Protein AF-A0A285EBM7-F1 (afdb_monomer_lite)

InterPro domains:
  IPR036410 Heat shock protein DnaJ, cysteine-rich domain superfamily [SSF57938] (7-56)

Structure (mmCIF, N/CA/C/O backbone):
data_AF-A0A285EBM7-F1
#
_entry.id   AF-A0A285EBM7-F1
#
loop_
_atom_site.group_PDB
_atom_site.id
_atom_site.type_symbol
_atom_site.label_atom_id
_atom_site.label_alt_id
_atom_site.label_comp_id
_atom_site.label_asym_id
_atom_site.label_entity_id
_atom_site.label_seq_id
_atom_site.pdbx_PDB_ins_code
_atom_site.Cartn_x
_atom_site.Cartn_y
_atom_site.Cartn_z
_atom_site.occupancy
_atom_site.B_iso_or_equiv
_atom_site.auth_seq_id
_atom_site.auth_comp_id
_atom_site.auth_asym_id
_atom_site.auth_atom_id
_atom_site.pdbx_PDB_model_num
ATOM 1 N N . MET A 1 1 ? -4.680 -3.958 -14.416 1.00 58.66 1 MET A N 1
ATOM 2 C CA . MET A 1 1 ? -3.632 -3.292 -13.618 1.00 58.66 1 MET A CA 1
ATOM 3 C C . MET A 1 1 ? -3.259 -1.998 -14.315 1.00 58.66 1 MET A C 1
ATOM 5 O O . MET A 1 1 ? -3.047 -2.018 -15.523 1.00 58.66 1 MET A O 1
ATOM 9 N N . LYS A 1 2 ? -3.299 -0.870 -13.602 1.00 59.06 2 LYS A N 1
ATOM 10 C CA . LYS A 1 2 ? -3.010 0.459 -14.152 1.00 59.06 2 LYS A CA 1
ATOM 11 C C . LYS A 1 2 ? -1.544 0.779 -13.881 1.00 59.06 2 LYS A C 1
ATOM 13 O O . LYS A 1 2 ? -1.112 0.680 -12.741 1.00 59.06 2 LYS A O 1
ATOM 18 N N . ARG A 1 3 ? -0.773 1.144 -14.906 1.00 63.94 3 ARG A N 1
ATOM 19 C CA . ARG A 1 3 ? 0.615 1.576 -14.705 1.00 63.94 3 ARG A CA 1
ATOM 20 C C . ARG A 1 3 ? 0.623 2.911 -13.958 1.00 63.94 3 ARG A C 1
ATOM 22 O O . ARG A 1 3 ? -0.067 3.845 -14.372 1.00 63.94 3 ARG A O 1
ATOM 29 N N . VAL A 1 4 ? 1.394 2.991 -12.880 1.00 60.38 4 VAL A N 1
ATOM 30 C CA . VAL A 1 4 ? 1.641 4.232 -12.145 1.00 60.38 4 VAL A CA 1
ATOM 31 C C . VAL A 1 4 ? 3.032 4.711 -12.539 1.00 60.38 4 VAL A C 1
ATOM 33 O O . VAL A 1 4 ? 4.031 4.040 -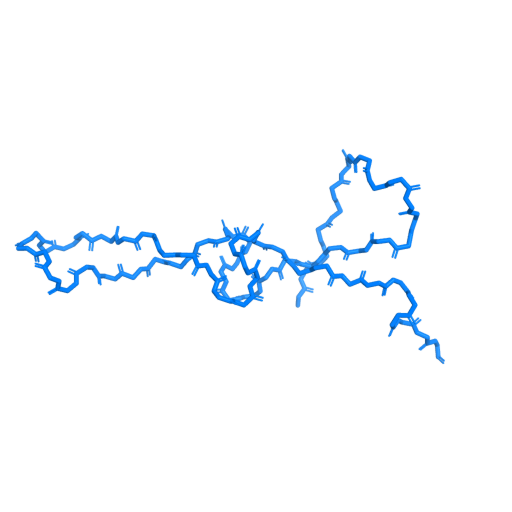12.313 1.00 60.38 4 VAL A O 1
ATOM 36 N N . ASN A 1 5 ? 3.091 5.837 -13.248 1.00 57.09 5 ASN A N 1
ATOM 37 C CA . ASN A 1 5 ? 4.359 6.460 -13.602 1.00 57.09 5 ASN A CA 1
ATOM 38 C C . ASN A 1 5 ? 4.620 7.512 -12.526 1.00 57.09 5 ASN A C 1
ATOM 40 O O . ASN A 1 5 ? 4.002 8.577 -12.545 1.00 57.09 5 ASN A O 1
ATOM 44 N N . PHE A 1 6 ? 5.458 7.189 -11.544 1.00 57.44 6 PHE A N 1
ATOM 45 C CA . PHE A 1 6 ? 5.937 8.201 -10.615 1.00 57.44 6 PHE A CA 1
ATOM 46 C C . PHE A 1 6 ? 6.884 9.098 -11.416 1.00 57.44 6 PHE A C 1
ATOM 48 O O . PHE A 1 6 ? 7.947 8.661 -11.841 1.00 57.44 6 PHE A O 1
ATOM 55 N N . GLU A 1 7 ? 6.491 10.339 -11.700 1.00 53.19 7 GLU A N 1
ATOM 56 C CA . GLU A 1 7 ? 7.426 11.361 -12.184 1.00 53.19 7 GLU A CA 1
ATOM 57 C C . GLU A 1 7 ? 8.401 11.695 -11.033 1.00 53.19 7 GLU A C 1
ATOM 59 O O . GLU A 1 7 ? 8.254 12.688 -10.327 1.00 53.19 7 GLU A O 1
ATOM 64 N N . GLY A 1 8 ? 9.345 10.795 -10.768 1.00 46.66 8 GLY A N 1
ATOM 65 C CA . GLY A 1 8 ? 10.305 10.826 -9.666 1.00 46.66 8 GLY A CA 1
ATOM 66 C C . GLY A 1 8 ? 11.263 9.638 -9.804 1.00 46.66 8 GLY A C 1
ATOM 67 O O . GLY A 1 8 ? 10.845 8.603 -10.311 1.00 46.66 8 GLY A O 1
ATOM 68 N N . PRO A 1 9 ? 12.550 9.789 -9.454 1.00 42.97 9 PRO A N 1
ATOM 69 C CA . PRO A 1 9 ? 13.653 9.059 -10.072 1.00 42.97 9 PRO A CA 1
ATOM 70 C C . PRO A 1 9 ? 13.632 7.565 -9.726 1.00 42.97 9 PRO A C 1
ATOM 72 O O . PRO A 1 9 ? 14.138 7.157 -8.686 1.00 42.97 9 PRO A O 1
ATOM 75 N N . GLY A 1 10 ? 13.089 6.752 -10.628 1.00 46.50 10 GLY A N 1
ATOM 76 C CA . GLY A 1 10 ? 13.691 5.458 -10.918 1.00 46.50 10 GLY A CA 1
ATOM 77 C C . GLY A 1 10 ? 14.916 5.742 -11.782 1.00 46.50 10 GLY A C 1
ATOM 78 O O . GLY A 1 10 ? 14.779 6.242 -12.896 1.00 46.50 10 GLY A O 1
ATOM 79 N N . ASP A 1 11 ? 16.116 5.515 -11.251 1.00 49.94 11 ASP A N 1
ATOM 80 C CA . ASP A 1 11 ? 17.398 5.743 -11.944 1.00 49.94 11 ASP A CA 1
ATOM 81 C C . ASP A 1 11 ? 17.577 4.836 -13.188 1.00 49.94 11 ASP A C 1
ATOM 83 O O . ASP A 1 11 ? 18.523 5.013 -13.956 1.00 49.94 11 ASP A O 1
ATOM 87 N N . SER A 1 12 ? 16.639 3.912 -13.426 1.00 53.22 12 SER A N 1
ATOM 88 C CA . SER A 1 12 ? 16.618 2.983 -14.553 1.00 53.22 12 SER A CA 1
ATOM 89 C C . SER A 1 12 ? 15.312 3.135 -15.350 1.00 53.22 12 SER A C 1
ATOM 91 O O . SER A 1 12 ? 14.231 3.052 -14.765 1.00 53.22 12 SER A O 1
ATOM 93 N N . PRO A 1 13 ? 15.362 3.315 -16.684 1.00 58.75 13 PRO A N 1
ATOM 94 C CA . PRO A 1 13 ? 14.173 3.314 -17.550 1.00 58.75 13 PRO A CA 1
ATOM 95 C C . PRO A 1 13 ? 13.432 1.961 -17.579 1.00 58.75 13 PRO A C 1
ATOM 97 O O . PRO A 1 13 ? 12.377 1.858 -18.206 1.00 58.75 13 PRO A O 1
ATOM 100 N N . ASP A 1 14 ? 13.989 0.958 -16.900 1.00 58.59 14 ASP A N 1
ATOM 101 C CA . ASP A 1 14 ? 13.599 -0.448 -16.914 1.00 58.59 14 ASP A CA 1
ATOM 102 C C . ASP A 1 14 ? 12.756 -0.868 -15.689 1.00 58.59 14 ASP A C 1
ATOM 104 O O . ASP A 1 14 ? 12.349 -2.021 -15.594 1.00 58.59 14 ASP A O 1
ATOM 108 N N . GLU A 1 15 ? 12.451 0.045 -14.759 1.00 62.66 15 GLU A N 1
ATOM 109 C CA . GLU A 1 15 ? 11.554 -0.230 -13.624 1.00 62.66 15 GLU A CA 1
ATOM 110 C C . GLU A 1 15 ? 10.147 0.325 -13.886 1.00 62.66 15 GLU A C 1
ATOM 112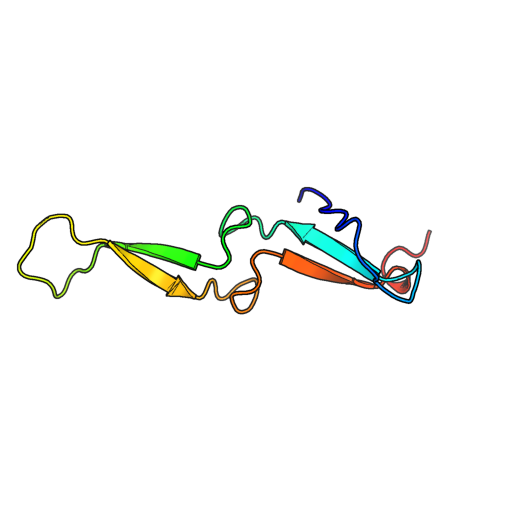 O O . GLU A 1 15 ? 9.948 1.530 -14.092 1.00 62.66 15 GLU A O 1
ATOM 117 N N . TYR A 1 16 ? 9.138 -0.550 -13.849 1.00 71.12 16 TYR A N 1
ATOM 118 C CA . TYR A 1 16 ? 7.737 -0.164 -13.975 1.00 71.12 16 TYR A CA 1
ATOM 119 C C . TYR A 1 16 ? 6.939 -0.558 -12.739 1.00 71.12 16 TYR A C 1
ATOM 121 O O . TYR A 1 16 ? 7.052 -1.660 -12.217 1.00 71.12 16 TYR A O 1
ATOM 129 N N . TYR A 1 17 ? 6.055 0.335 -12.307 1.00 76.31 17 TYR A N 1
ATOM 130 C CA . TYR A 1 17 ? 5.167 0.082 -11.181 1.00 76.31 17 TYR A CA 1
ATOM 131 C C . TYR A 1 17 ? 3.721 -0.029 -11.666 1.00 76.31 17 TYR A C 1
ATOM 133 O O . TYR A 1 17 ? 3.227 0.785 -12.459 1.00 76.31 17 TYR A O 1
ATOM 141 N N . PHE A 1 18 ? 3.016 -1.036 -11.165 1.00 81.25 18 PHE A N 1
ATOM 142 C CA . PHE A 1 18 ? 1.598 -1.254 -11.416 1.00 81.25 18 PHE A CA 1
ATOM 143 C C . PHE A 1 18 ? 0.807 -1.025 -10.139 1.00 81.25 18 PHE A C 1
ATOM 145 O O . PHE A 1 18 ? 1.163 -1.534 -9.086 1.00 81.25 18 PHE A O 1
ATOM 152 N N . GLU A 1 19 ? -0.299 -0.294 -10.230 1.00 85.25 19 GLU A N 1
ATOM 153 C CA . GLU A 1 19 ? -1.255 -0.163 -9.133 1.00 85.25 19 GLU A CA 1
ATOM 154 C C . GLU A 1 19 ? -1.719 -1.553 -8.682 1.00 85.25 19 GLU A C 1
ATOM 156 O O . GLU A 1 19 ? -2.162 -2.371 -9.504 1.00 85.25 19 GLU A O 1
ATOM 161 N N . CYS A 1 20 ? -1.615 -1.816 -7.378 1.00 86.62 20 CYS A N 1
ATOM 162 C CA . CYS A 1 20 ? -2.087 -3.060 -6.798 1.00 86.62 20 CYS A CA 1
ATOM 163 C C . CYS A 1 20 ? -3.616 -3.098 -6.876 1.00 86.62 20 CYS A C 1
ATOM 165 O O . CYS A 1 20 ? -4.303 -2.262 -6.290 1.00 86.62 20 CYS A O 1
ATOM 167 N N . GLY A 1 21 ? -4.147 -4.075 -7.614 1.00 84.69 21 GLY A N 1
ATOM 168 C CA . GLY A 1 21 ? -5.585 -4.194 -7.859 1.00 84.69 21 GLY A CA 1
ATOM 169 C C . GLY A 1 21 ? -6.402 -4.543 -6.613 1.00 84.69 21 GLY A C 1
ATOM 170 O O . GLY A 1 21 ? -7.574 -4.185 -6.555 1.00 84.69 21 GLY A O 1
ATOM 171 N N . ASP A 1 22 ? -5.794 -5.198 -5.621 1.00 85.75 22 ASP A N 1
ATOM 172 C CA . ASP A 1 22 ? -6.475 -5.635 -4.396 1.00 85.75 22 ASP A CA 1
ATOM 173 C C . ASP A 1 22 ? -6.742 -4.489 -3.417 1.00 85.75 22 ASP A C 1
ATOM 175 O O . ASP A 1 22 ? -7.806 -4.440 -2.806 1.00 85.75 22 ASP A O 1
ATOM 179 N N . CYS A 1 23 ? -5.804 -3.548 -3.284 1.00 89.44 23 CYS A N 1
ATOM 180 C CA . CYS A 1 23 ? -5.980 -2.346 -2.459 1.00 89.44 23 CYS A CA 1
ATOM 181 C C . CYS A 1 23 ? -6.295 -1.083 -3.268 1.00 89.44 23 CYS A C 1
ATOM 183 O O . CYS A 1 23 ? -6.422 -0.005 -2.696 1.00 89.44 23 CYS A O 1
ATOM 185 N N . GLY A 1 24 ? -6.389 -1.182 -4.597 1.00 86.38 24 GLY A N 1
ATOM 186 C CA . GLY A 1 24 ? -6.670 -0.043 -5.474 1.00 86.38 24 GLY A CA 1
ATOM 187 C C . GLY A 1 24 ? -5.629 1.078 -5.399 1.00 86.38 24 GLY A C 1
ATOM 188 O O . GLY A 1 24 ? -5.977 2.239 -5.600 1.00 86.38 24 GLY A O 1
ATOM 189 N N . GLY A 1 25 ? -4.375 0.755 -5.073 1.00 85.31 25 GLY A N 1
ATOM 190 C CA . GLY A 1 25 ? -3.310 1.751 -4.936 1.00 85.31 25 GLY A CA 1
ATOM 191 C C . GLY A 1 25 ? -3.070 2.281 -3.522 1.00 85.31 25 GLY A C 1
ATOM 192 O O . GLY A 1 25 ? -2.082 2.979 -3.319 1.00 85.31 25 GLY A O 1
ATOM 193 N N . ASP A 1 26 ? -3.927 1.955 -2.551 1.00 88.06 26 ASP A N 1
ATOM 194 C CA . ASP A 1 26 ? -3.851 2.529 -1.198 1.00 88.06 26 ASP A CA 1
ATOM 195 C C . ASP A 1 26 ? -2.699 1.949 -0.360 1.00 88.06 26 ASP A C 1
ATOM 197 O O . ASP A 1 26 ? -2.166 2.600 0.532 1.00 88.06 26 ASP A O 1
ATOM 201 N N . GLY A 1 27 ? -2.300 0.706 -0.648 1.00 87.00 27 GLY A N 1
ATOM 202 C CA . GLY A 1 27 ? -1.346 -0.042 0.175 1.00 87.00 27 GLY A CA 1
ATOM 203 C C . GLY A 1 27 ? -1.984 -0.670 1.413 1.00 87.00 27 GLY A C 1
ATOM 204 O O . GLY A 1 27 ? -1.449 -1.643 1.935 1.00 87.00 27 GLY A O 1
ATOM 205 N N . GLY A 1 28 ? -3.172 -0.219 1.819 1.00 90.75 28 GLY A N 1
ATOM 206 C CA . GLY A 1 28 ? -3.977 -0.832 2.867 1.00 90.75 28 GLY A CA 1
ATOM 207 C C . GLY A 1 28 ? -5.222 -1.552 2.348 1.00 90.75 28 GLY A C 1
ATOM 208 O O . GLY A 1 28 ? -5.740 -1.271 1.270 1.00 90.75 28 GLY A O 1
ATOM 209 N N . VAL A 1 29 ? -5.736 -2.488 3.143 1.00 88.38 29 VAL A N 1
ATOM 210 C CA . VAL A 1 29 ? -7.108 -2.986 3.029 1.00 88.38 29 VAL A CA 1
ATOM 211 C C . VAL A 1 29 ? -7.889 -2.586 4.272 1.00 88.38 29 VAL A C 1
ATOM 213 O O . VAL A 1 29 ? -7.423 -2.718 5.404 1.00 88.38 29 VAL A O 1
ATOM 216 N N . HIS A 1 30 ? -9.094 -2.082 4.047 1.00 87.25 30 HIS A N 1
ATOM 217 C CA . HIS A 1 30 ? -10.002 -1.661 5.098 1.00 87.25 30 HIS A CA 1
ATOM 218 C C . HIS A 1 30 ? -10.869 -2.841 5.521 1.00 87.25 30 HIS A C 1
ATOM 220 O O . HIS A 1 30 ? -11.725 -3.291 4.757 1.00 87.25 30 HIS A O 1
ATOM 226 N N . ILE A 1 31 ? -10.645 -3.345 6.731 1.00 84.81 31 ILE A N 1
ATOM 227 C CA . ILE A 1 31 ? -11.413 -4.456 7.293 1.00 84.81 31 ILE A CA 1
ATOM 228 C C . ILE A 1 31 ? -12.216 -3.979 8.506 1.00 84.81 31 ILE A C 1
ATOM 230 O O . ILE A 1 31 ? -11.720 -3.169 9.292 1.00 84.81 31 ILE A O 1
ATOM 234 N N . PRO A 1 32 ? -13.471 -4.439 8.652 1.00 83.38 32 PRO A N 1
ATOM 235 C CA . PRO A 1 32 ? -14.257 -4.129 9.833 1.00 83.38 32 PRO 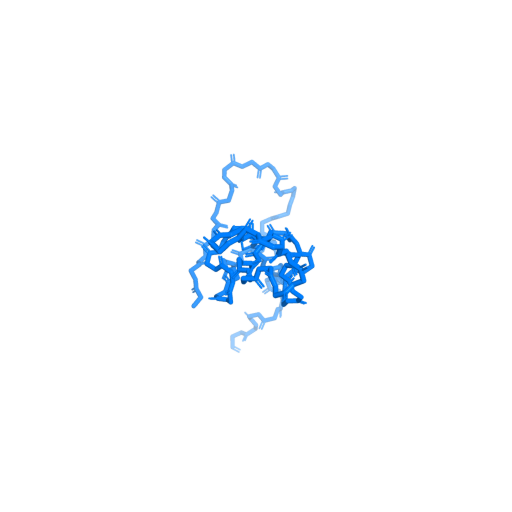A CA 1
ATOM 236 C C . PRO A 1 32 ? -13.565 -4.724 11.057 1.00 83.38 32 PRO A C 1
ATOM 238 O O . PRO A 1 32 ? -13.174 -5.894 11.046 1.00 83.38 32 PRO A O 1
ATOM 241 N N . ASP A 1 33 ? -13.417 -3.919 12.102 1.00 84.50 33 ASP A N 1
ATOM 242 C CA . ASP A 1 33 ? -12.855 -4.392 13.355 1.00 84.50 33 ASP A CA 1
ATOM 243 C C . ASP A 1 33 ? -13.926 -5.179 14.113 1.00 84.50 33 ASP A C 1
ATOM 245 O O . ASP A 1 33 ? -14.853 -4.615 14.689 1.00 84.50 33 ASP A O 1
ATOM 249 N N . LEU A 1 34 ? -13.839 -6.509 14.037 1.00 80.94 34 LEU A N 1
ATOM 250 C CA . LEU A 1 34 ? -14.825 -7.409 14.642 1.00 80.94 34 LEU A CA 1
ATOM 251 C C . LEU A 1 34 ? -14.627 -7.588 16.155 1.00 80.94 34 LEU A C 1
ATOM 253 O O . LEU A 1 34 ? -15.483 -8.190 16.801 1.00 80.94 34 LEU A O 1
ATOM 257 N N . GLU A 1 35 ? -13.507 -7.113 16.706 1.00 81.25 35 GLU A N 1
ATOM 258 C CA . GLU A 1 35 ? -13.209 -7.189 18.142 1.00 81.25 35 GLU A CA 1
ATOM 259 C C . GLU A 1 35 ? -13.578 -5.900 18.891 1.00 81.25 35 GLU A C 1
ATOM 261 O O . GLU A 1 35 ? -13.659 -5.901 20.120 1.00 81.25 35 GLU A O 1
ATOM 266 N N . SER A 1 36 ? -13.847 -4.813 18.168 1.00 77.00 36 SER A N 1
ATOM 267 C CA . SER A 1 36 ? -14.266 -3.539 18.738 1.00 77.00 36 SER A CA 1
ATOM 268 C C . SER A 1 36 ? -15.743 -3.534 19.113 1.00 77.00 36 SER A C 1
ATOM 270 O O . SER A 1 36 ? -16.613 -3.961 18.359 1.00 77.00 36 SER A O 1
ATOM 272 N N . GLU A 1 37 ? -16.035 -2.968 20.284 1.00 79.12 37 GLU A N 1
ATOM 273 C CA . GLU A 1 37 ? -17.402 -2.703 20.757 1.00 79.12 37 GLU A CA 1
ATOM 274 C C . GLU A 1 37 ? -18.084 -1.559 19.974 1.00 79.12 37 GLU A C 1
ATOM 276 O O . GLU A 1 37 ? -19.292 -1.358 20.096 1.00 79.12 37 GLU A O 1
ATOM 281 N N . ASP A 1 38 ? -17.318 -0.815 19.168 1.00 80.88 38 ASP A N 1
ATOM 282 C CA . ASP A 1 38 ? -17.789 0.305 18.354 1.00 80.88 38 ASP A CA 1
ATOM 283 C C . ASP A 1 38 ? -18.222 -0.192 16.961 1.00 80.88 38 ASP A C 1
ATOM 285 O O . ASP A 1 38 ? -17.399 -0.485 16.086 1.00 80.88 38 ASP A O 1
ATOM 289 N N . GLU A 1 39 ? -19.538 -0.317 16.756 1.00 70.44 39 GLU A N 1
ATOM 290 C CA . GLU A 1 39 ? -20.121 -0.724 15.474 1.00 70.44 39 GLU A CA 1
ATOM 291 C C . GLU A 1 39 ? -19.787 0.307 14.384 1.00 70.44 39 GLU A C 1
ATOM 293 O O . GLU A 1 39 ? -20.390 1.377 14.297 1.00 70.44 39 GLU A O 1
ATOM 298 N N . GLY A 1 40 ? -18.827 -0.035 13.523 1.00 72.25 40 GLY A N 1
ATOM 299 C CA . GLY A 1 40 ? -18.388 0.812 12.413 1.00 72.25 40 GLY A CA 1
ATOM 300 C C . GLY A 1 40 ? -16.913 1.196 12.451 1.00 72.25 40 GLY A C 1
ATOM 301 O O . GLY A 1 40 ? -16.463 1.896 11.542 1.00 72.25 40 GLY A O 1
ATOM 302 N N . LEU A 1 41 ? -16.146 0.730 13.444 1.00 81.50 41 LEU A N 1
ATOM 303 C CA . LEU A 1 41 ? -14.695 0.858 13.399 1.00 81.50 41 LEU A CA 1
ATOM 304 C C . LEU A 1 41 ? -14.130 0.017 12.244 1.00 81.50 41 LEU A C 1
ATOM 306 O O . LEU A 1 41 ? -14.412 -1.174 12.104 1.00 81.50 41 LEU A O 1
ATOM 310 N N . VAL A 1 42 ? -13.321 0.656 11.405 1.00 82.56 42 VAL A N 1
ATOM 311 C CA . VAL A 1 42 ? -12.618 0.020 10.292 1.00 82.56 42 VAL A CA 1
ATOM 312 C C . VAL A 1 42 ? -11.131 0.180 10.549 1.00 82.56 42 VAL A C 1
ATOM 314 O O . VAL A 1 42 ? -10.650 1.307 10.680 1.00 82.56 42 VAL A O 1
ATOM 317 N N . ILE A 1 43 ? -10.406 -0.933 10.621 1.00 83.69 43 ILE A N 1
ATOM 318 C CA . ILE A 1 43 ? -8.949 -0.908 10.718 1.00 83.69 43 ILE A CA 1
ATOM 319 C C . ILE A 1 43 ? -8.337 -1.018 9.327 1.00 83.69 43 ILE A C 1
ATOM 321 O O . ILE A 1 43 ? -8.837 -1.722 8.444 1.00 83.69 43 ILE A O 1
ATOM 325 N N . SER A 1 44 ? -7.236 -0.303 9.140 1.00 85.38 44 SER A N 1
ATOM 326 C CA . SER A 1 44 ? -6.389 -0.452 7.966 1.00 85.38 44 SER A CA 1
ATOM 327 C C . SER A 1 44 ? -5.355 -1.529 8.263 1.00 85.38 44 SER A C 1
ATOM 329 O O . SER A 1 44 ? -4.516 -1.355 9.146 1.00 85.38 44 SER A O 1
ATOM 331 N N . ALA A 1 45 ? -5.427 -2.638 7.538 1.00 88.12 45 ALA A N 1
ATOM 332 C CA . ALA A 1 45 ? -4.380 -3.649 7.522 1.00 88.12 45 ALA A CA 1
ATOM 333 C C . ALA A 1 45 ? -3.514 -3.467 6.276 1.00 88.12 45 ALA A C 1
ATOM 335 O O . ALA A 1 45 ? -3.974 -2.943 5.264 1.00 88.12 45 ALA A O 1
ATOM 336 N N . GLU A 1 46 ? -2.263 -3.905 6.340 1.00 92.62 46 GLU A N 1
ATOM 337 C CA . GLU A 1 46 ? -1.368 -3.876 5.188 1.00 92.62 46 GLU A CA 1
ATOM 338 C C . GLU A 1 46 ? -1.904 -4.779 4.067 1.00 92.62 46 GLU A C 1
ATOM 340 O O . GLU A 1 46 ? -2.383 -5.886 4.327 1.00 92.62 46 GLU A O 1
ATOM 345 N N . CYS A 1 47 ? -1.861 -4.312 2.816 1.00 89.56 47 CYS A N 1
ATOM 346 C CA . CYS A 1 47 ? -2.290 -5.120 1.685 1.00 89.56 47 CYS A CA 1
ATOM 347 C C . CYS A 1 47 ? -1.251 -6.223 1.420 1.00 89.56 47 CYS A C 1
ATOM 349 O O . CYS A 1 47 ? -0.138 -5.916 0.981 1.00 89.56 47 CYS A O 1
ATOM 351 N N . PRO A 1 48 ? -1.605 -7.509 1.606 1.00 87.44 48 PRO A N 1
ATOM 352 C CA . PRO A 1 48 ? -0.646 -8.608 1.507 1.00 87.44 48 PRO A CA 1
ATOM 353 C C . PRO A 1 48 ? -0.155 -8.841 0.075 1.00 87.44 48 PRO A C 1
ATOM 355 O O . PRO A 1 48 ? 0.871 -9.480 -0.125 1.00 87.44 48 PRO A O 1
ATOM 358 N N . ASN A 1 49 ? -0.887 -8.346 -0.927 1.00 85.62 49 ASN A N 1
ATOM 359 C CA . ASN A 1 49 ? -0.552 -8.550 -2.334 1.00 85.62 49 ASN A CA 1
ATOM 360 C C . ASN A 1 49 ? 0.510 -7.562 -2.849 1.00 85.62 49 ASN A C 1
ATOM 362 O O . ASN A 1 49 ? 1.107 -7.783 -3.897 1.00 85.62 49 ASN A O 1
ATOM 366 N N . CYS A 1 50 ? 0.740 -6.461 -2.131 1.00 86.75 50 CYS A N 1
ATOM 367 C CA . CYS A 1 50 ? 1.744 -5.462 -2.495 1.00 86.75 50 CYS A CA 1
ATOM 368 C C . CYS A 1 50 ? 2.634 -5.038 -1.325 1.00 86.75 50 CYS A C 1
ATOM 370 O O . CYS A 1 50 ? 3.267 -3.990 -1.416 1.00 86.75 50 CYS A O 1
ATOM 372 N N . ASP A 1 51 ? 2.674 -5.821 -0.241 1.00 88.62 51 ASP A N 1
ATOM 373 C CA . ASP A 1 51 ? 3.527 -5.563 0.931 1.00 88.62 51 ASP A CA 1
ATOM 374 C C . ASP A 1 51 ? 3.356 -4.129 1.471 1.00 88.62 51 ASP A C 1
ATOM 376 O O . ASP A 1 51 ? 4.310 -3.399 1.726 1.00 88.62 51 ASP A O 1
ATOM 380 N N . GLY A 1 52 ? 2.112 -3.641 1.48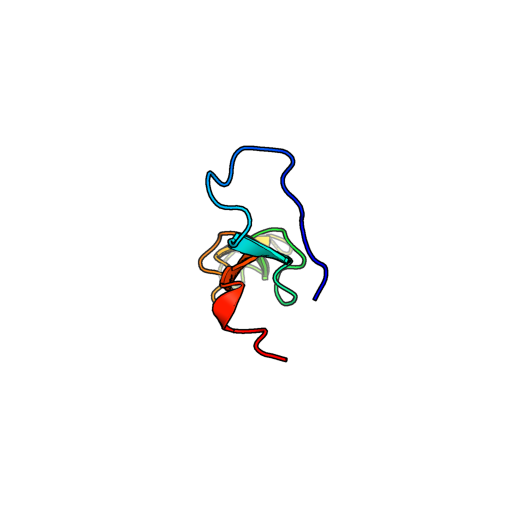7 1.00 88.31 52 GLY A N 1
ATOM 381 C CA . GLY A 1 52 ? 1.810 -2.288 1.962 1.00 88.31 52 GLY A CA 1
ATOM 382 C C . GLY A 1 52 ? 2.164 -1.144 1.013 1.00 88.31 52 GLY A C 1
ATOM 383 O O . GLY A 1 52 ? 1.828 0.004 1.291 1.00 88.31 52 GLY A O 1
ATOM 384 N N . LYS A 1 53 ? 2.811 -1.421 -0.124 1.00 86.62 53 LYS A N 1
ATOM 385 C CA . LYS A 1 53 ? 3.334 -0.382 -1.026 1.00 86.62 53 LYS A CA 1
ATOM 386 C C . LYS A 1 53 ? 2.248 0.318 -1.845 1.00 86.62 53 LYS A C 1
ATOM 388 O O . LYS A 1 53 ? 2.456 1.429 -2.322 1.00 86.62 53 LYS A O 1
ATOM 393 N N . GLY A 1 54 ? 1.113 -0.346 -2.074 1.00 86.31 54 GLY A N 1
ATOM 394 C CA . GLY A 1 54 ? 0.048 0.129 -2.973 1.00 86.31 54 GLY A CA 1
ATOM 395 C C . GLY A 1 54 ? 0.331 -0.123 -4.457 1.00 86.31 54 GLY A C 1
ATOM 396 O O . GLY A 1 54 ? -0.563 -0.029 -5.293 1.00 86.31 54 GLY A O 1
ATOM 397 N N . TYR A 1 55 ? 1.542 -0.548 -4.797 1.00 85.19 55 TYR A N 1
ATOM 398 C CA . TYR A 1 55 ? 1.945 -0.900 -6.150 1.00 85.19 55 TYR A CA 1
ATOM 399 C C . TYR A 1 55 ? 2.785 -2.176 -6.148 1.00 85.19 55 TYR A C 1
ATOM 401 O O . TYR A 1 55 ? 3.345 -2.570 -5.129 1.00 85.19 55 TYR A O 1
ATOM 409 N N . ILE A 1 56 ? 2.855 -2.818 -7.305 1.00 84.06 56 ILE A N 1
ATOM 410 C CA . ILE A 1 56 ? 3.681 -3.987 -7.576 1.00 84.06 56 ILE A CA 1
ATOM 411 C C . ILE A 1 56 ? 4.758 -3.534 -8.559 1.00 84.06 56 ILE A C 1
ATOM 413 O O . ILE A 1 56 ? 4.442 -2.941 -9.594 1.00 84.06 56 ILE A O 1
ATOM 417 N N . GLU A 1 57 ? 6.016 -3.757 -8.197 1.00 79.25 57 GLU A N 1
ATOM 418 C CA . GLU A 1 57 ? 7.164 -3.567 -9.082 1.00 79.25 57 GLU A CA 1
ATOM 419 C C . GLU A 1 57 ? 7.192 -4.677 -10.141 1.00 79.25 57 GLU A C 1
ATOM 421 O O . GLU A 1 57 ? 6.911 -5.838 -9.846 1.00 79.25 57 GLU A O 1
ATOM 426 N N . GLY A 1 58 ? 7.463 -4.303 -11.385 1.00 67.88 58 GLY A N 1
ATOM 427 C CA . GLY A 1 58 ? 7.747 -5.222 -12.473 1.00 67.88 58 GLY A CA 1
ATOM 428 C C . GLY A 1 58 ? 8.992 -4.759 -13.213 1.00 67.88 58 GLY A C 1
ATOM 429 O O . GLY A 1 58 ? 9.124 -3.573 -13.533 1.00 67.88 58 GLY A O 1
ATOM 430 N N . ASP A 1 59 ? 9.884 -5.701 -13.487 1.00 59.19 59 ASP A N 1
ATOM 431 C CA . ASP A 1 59 ? 11.066 -5.489 -14.309 1.00 59.19 59 ASP A CA 1
ATOM 432 C C . ASP A 1 59 ? 10.670 -5.403 -15.793 1.00 59.19 59 ASP A C 1
ATOM 434 O O . ASP A 1 59 ? 9.822 -6.154 -16.285 1.00 59.19 59 ASP A O 1
ATOM 438 N N . ALA A 1 60 ? 11.279 -4.479 -16.537 1.00 54.88 60 ALA A N 1
ATOM 439 C CA . ALA A 1 60 ? 11.099 -4.378 -17.985 1.00 54.88 60 ALA A CA 1
ATOM 440 C C . ALA A 1 60 ? 11.644 -5.598 -18.751 1.00 54.88 60 ALA A C 1
ATOM 442 O O . ALA A 1 60 ? 11.274 -5.784 -19.907 1.00 54.88 60 ALA A O 1
ATOM 443 N N . ASP A 1 61 ? 12.474 -6.436 -18.126 1.00 53.47 61 ASP A N 1
ATOM 444 C CA . ASP A 1 61 ? 12.941 -7.705 -18.697 1.00 53.47 61 ASP A CA 1
ATOM 445 C C . ASP A 1 61 ? 11.852 -8.804 -18.697 1.00 53.47 61 ASP A C 1
ATOM 447 O O . ASP A 1 61 ? 11.961 -9.759 -19.455 1.00 53.47 61 ASP A O 1
ATOM 451 N N . ASP A 1 62 ? 10.767 -8.685 -17.916 1.00 53.00 62 ASP A N 1
ATOM 452 C CA . ASP A 1 62 ? 9.646 -9.651 -17.942 1.00 53.00 62 ASP A CA 1
ATOM 453 C C . ASP A 1 62 ? 8.640 -9.389 -19.083 1.00 53.00 62 ASP A C 1
ATOM 455 O O . ASP A 1 62 ? 7.738 -10.194 -19.338 1.00 53.00 62 ASP A O 1
ATOM 459 N N . VAL A 1 63 ? 8.791 -8.274 -19.803 1.00 53.25 63 VAL A N 1
ATOM 460 C CA . VAL A 1 63 ? 8.093 -7.993 -21.067 1.00 53.25 63 VAL A CA 1
ATOM 461 C C . VAL A 1 63 ? 9.036 -8.247 -22.244 1.00 53.25 63 VAL A C 1
ATOM 463 O O . VAL A 1 63 ? 9.282 -7.363 -23.061 1.00 53.25 63 VAL A O 1
ATOM 466 N N . GLU A 1 64 ? 9.570 -9.466 -22.336 1.00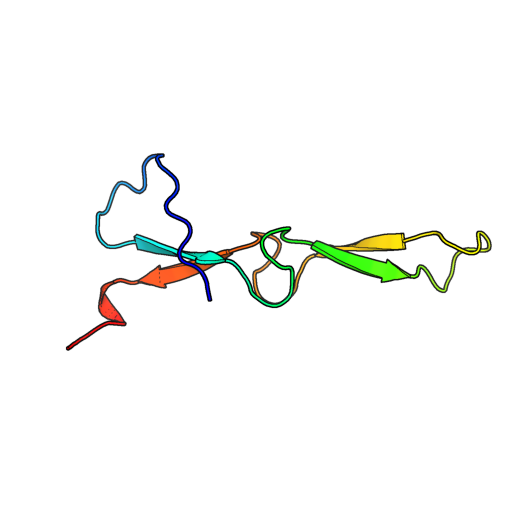 49.62 64 GLU A N 1
ATOM 467 C CA . GLU A 1 64 ? 10.191 -9.935 -23.577 1.00 49.62 64 GLU A CA 1
ATOM 468 C C . GLU A 1 64 ? 9.100 -10.176 -24.645 1.00 49.62 64 GLU A C 1
ATOM 470 O O . GLU A 1 64 ? 8.069 -10.800 -24.372 1.00 49.62 64 GLU A O 1
ATOM 475 N N . ASP A 1 65 ? 9.333 -9.610 -25.834 1.00 47.97 65 ASP A N 1
ATOM 476 C CA . ASP A 1 65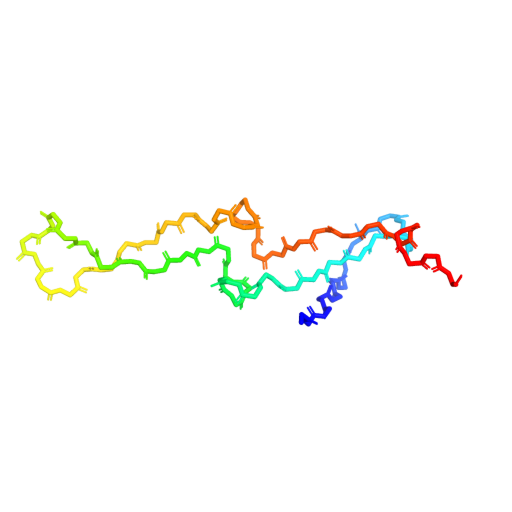 ? 8.493 -9.615 -27.050 1.00 47.97 65 ASP A CA 1
ATOM 477 C C . ASP A 1 65 ? 8.142 -11.023 -27.580 1.00 47.97 65 ASP A C 1
ATOM 479 O O . ASP A 1 65 ? 9.041 -11.899 -27.637 1.00 47.97 65 ASP A O 1
#

Secondary structure (DSSP, 8-state):
--EE--SS--SSTTEEEEE-TTTTTSSEEEEE-SS-SSTT-EEEEE-TTTTTSSEEEEEGGG---

Radius of gyration: 15.81 Å; chains: 1; bounding box: 38×21×48 Å

Foldseek 3Di:
DAWDDPPDDPVDPFKTKAFDPVCRLQQWDWDDDPPDPDPPDTDTDGDPRPRSRRIDIDTSVVPDD

Organism: NCBI:txid1564158

pLDDT: mean 73.82, std 14.82, range [42.97, 92.62]

Sequence (65 aa):
MKRVNFEGPGDSPDEYYFECGDCGGDGGVHIPDLESEDEGLVISAECPNCDGKGYIEGDADDVED